Protein AF-A0A6A2W081-F1 (afdb_monomer)

Sequence (170 aa):
MSEAVERRDVPEIGEFGPRTKRQYAALTGITGLRPPYVAKFFGITQQAVSRWERDGYRFPPREAWELVEGAMRAYLRTVDATVTGIENKYKPDQVKVLLTWYRNPAEYYKAHAGDDDGGVKHPEVMWALVDARMRGAATELMLDGYQVEFVHPGDMPDGHDDGVLVVPRG

Nearest PDB structures (foldseek):
  2ox6-assembly2_C  TM=8.197E-01  e=3.023E-02  Shewanella oneidensis MR-1
  7vjn-assembly1_A  TM=7.229E-01  e=4.599E-01  Pseudomonas phage JBD30
  8pi8-assembly1_A  TM=3.774E-01  e=1.180E+00  Homo sapiens
  8pi8-assembly1_B  TM=3.774E-01  e=1.992E+00  Homo sapiens

Structure (mmCIF, N/CA/C/O backbone):
data_AF-A0A6A2W081-F1
#
_entry.id   AF-A0A6A2W081-F1
#
loop_
_atom_site.group_PDB
_atom_site.id
_atom_site.type_symbol
_atom_site.label_atom_id
_atom_site.label_alt_id
_atom_site.label_comp_id
_atom_site.label_asym_id
_atom_site.label_entity_id
_atom_site.label_seq_id
_atom_site.pdbx_PDB_ins_code
_atom_site.Cartn_x
_atom_site.Cartn_y
_atom_site.Cartn_z
_atom_site.occupancy
_atom_site.B_iso_or_equiv
_atom_site.auth_seq_id
_atom_site.auth_comp_id
_atom_site.auth_asym_id
_atom_site.auth_atom_id
_atom_site.pdbx_PDB_model_num
ATOM 1 N N . MET A 1 1 ? -2.476 -11.402 -31.443 1.00 36.34 1 MET A N 1
ATOM 2 C CA . MET A 1 1 ? -3.462 -10.377 -31.049 1.00 36.34 1 MET A CA 1
ATOM 3 C C . MET A 1 1 ? -3.504 -10.394 -29.535 1.00 36.34 1 MET A C 1
ATOM 5 O O . MET A 1 1 ? -3.846 -11.430 -28.990 1.00 36.34 1 MET A O 1
ATOM 9 N N . SER A 1 2 ? -3.021 -9.339 -28.878 1.00 42.62 2 SER A N 1
ATOM 10 C CA . SER A 1 2 ? -3.135 -9.203 -27.420 1.00 42.62 2 SER A CA 1
ATOM 11 C C . SER A 1 2 ? -4.602 -8.909 -27.137 1.00 42.62 2 SER A C 1
ATOM 13 O O . SER A 1 2 ? -5.097 -7.903 -27.645 1.00 42.62 2 SER A O 1
ATOM 15 N N . GLU A 1 3 ? -5.307 -9.781 -26.417 1.00 46.19 3 GLU A N 1
ATOM 16 C CA . GLU A 1 3 ? -6.568 -9.373 -25.797 1.00 46.19 3 GLU A CA 1
ATOM 17 C C . GLU A 1 3 ? -6.255 -8.153 -24.930 1.00 46.19 3 GLU A C 1
ATOM 19 O O . GLU A 1 3 ? -5.290 -8.152 -24.163 1.00 46.19 3 GLU A O 1
ATOM 24 N N . ALA A 1 4 ? -6.982 -7.062 -25.158 1.00 46.47 4 ALA A N 1
ATOM 25 C CA . ALA A 1 4 ? -6.913 -5.919 -24.271 1.00 46.47 4 ALA A CA 1
ATOM 26 C C . ALA A 1 4 ? -7.439 -6.400 -22.918 1.00 46.47 4 ALA A C 1
ATOM 28 O O . ALA A 1 4 ? -8.588 -6.832 -22.839 1.00 46.47 4 ALA A O 1
ATOM 29 N N . VAL A 1 5 ? -6.590 -6.369 -21.891 1.00 53.25 5 VAL A N 1
ATOM 30 C CA . VAL A 1 5 ? -7.004 -6.637 -20.515 1.00 53.25 5 VAL A CA 1
ATOM 31 C C . VAL A 1 5 ? -8.138 -5.662 -20.206 1.00 53.25 5 VAL A C 1
ATOM 33 O O . VAL A 1 5 ? -7.968 -4.442 -20.286 1.00 53.25 5 VAL A O 1
ATOM 36 N N . GLU A 1 6 ? -9.331 -6.203 -19.973 1.00 53.50 6 GLU A N 1
ATOM 37 C CA . GLU A 1 6 ? -10.508 -5.421 -19.624 1.00 53.50 6 GLU A CA 1
ATOM 38 C C . GLU A 1 6 ? -10.186 -4.645 -18.340 1.00 53.50 6 GLU A C 1
ATOM 40 O O . GLU A 1 6 ? -9.785 -5.230 -17.331 1.00 53.50 6 GLU A O 1
ATOM 45 N N . ARG A 1 7 ? -10.263 -3.310 -18.408 1.00 57.12 7 ARG A N 1
ATOM 46 C CA . ARG A 1 7 ? -9.896 -2.435 -17.289 1.00 57.12 7 ARG A CA 1
ATOM 47 C C . ARG A 1 7 ? -10.751 -2.793 -16.079 1.00 57.12 7 ARG A C 1
ATOM 49 O O . ARG A 1 7 ? -11.975 -2.797 -16.177 1.00 57.12 7 ARG A O 1
ATOM 56 N N . ARG A 1 8 ? -10.117 -3.066 -14.937 1.00 65.19 8 ARG A N 1
ATOM 57 C CA . ARG A 1 8 ? -10.845 -3.323 -13.691 1.00 65.19 8 ARG A CA 1
ATOM 58 C C . ARG A 1 8 ? -11.361 -1.985 -13.159 1.00 65.19 8 ARG A C 1
ATOM 60 O O . ARG A 1 8 ? -10.565 -1.142 -12.747 1.00 65.19 8 ARG A O 1
ATOM 67 N N . ASP A 1 9 ? -12.677 -1.783 -13.165 1.00 75.81 9 ASP A N 1
ATOM 68 C CA . ASP A 1 9 ? -13.286 -0.613 -12.528 1.00 75.81 9 ASP A CA 1
ATOM 69 C C . ASP A 1 9 ? -12.900 -0.578 -11.041 1.00 75.81 9 ASP A C 1
ATOM 71 O O . ASP A 1 9 ? -13.095 -1.544 -10.298 1.00 75.81 9 ASP A O 1
ATOM 75 N N . VAL A 1 10 ? -12.299 0.534 -10.604 1.00 78.88 10 VAL A N 1
ATOM 76 C CA . VAL A 1 10 ? -11.904 0.710 -9.202 1.00 78.88 10 VAL A CA 1
ATOM 77 C C . VAL A 1 10 ? -13.160 1.017 -8.383 1.00 78.88 10 VAL A C 1
ATOM 79 O O . VAL A 1 10 ? -13.786 2.042 -8.651 1.00 78.88 10 VAL A O 1
ATOM 82 N N . PRO A 1 11 ? -13.506 0.204 -7.364 1.00 78.75 11 PRO A N 1
ATOM 83 C CA . PRO A 1 11 ? -14.733 0.395 -6.593 1.00 78.75 11 PRO A CA 1
ATOM 84 C C . PRO A 1 11 ? -14.787 1.755 -5.889 1.00 78.75 11 PRO A C 1
ATOM 86 O O . PRO A 1 11 ? -13.764 2.256 -5.407 1.00 78.75 11 PRO A O 1
ATOM 89 N N . GLU A 1 12 ? -15.981 2.327 -5.764 1.00 80.06 12 GLU A N 1
ATOM 90 C CA . GLU A 1 12 ? -16.225 3.559 -5.014 1.00 80.06 12 GLU A CA 1
ATOM 91 C C . GLU A 1 12 ? -16.296 3.338 -3.487 1.00 80.06 12 GLU A C 1
ATOM 93 O O . GLU A 1 12 ? -16.280 2.217 -2.968 1.00 80.06 12 GLU A O 1
ATOM 98 N N . ILE A 1 13 ? -16.344 4.439 -2.720 1.00 71.88 13 ILE A N 1
ATOM 99 C CA . ILE A 1 13 ? -16.566 4.387 -1.260 1.00 71.88 13 ILE A CA 1
ATOM 100 C C . ILE A 1 13 ? -17.858 3.620 -0.965 1.00 71.88 13 ILE A C 1
ATOM 102 O O . ILE A 1 13 ? -18.919 3.936 -1.495 1.00 71.88 13 ILE A O 1
ATOM 106 N N . GLY A 1 14 ? -17.768 2.645 -0.061 1.00 73.12 14 GLY A N 1
ATOM 107 C CA . GLY A 1 14 ? -18.875 1.758 0.293 1.00 73.12 14 GLY A CA 1
ATOM 108 C C . GLY A 1 14 ? -19.076 0.546 -0.626 1.00 73.12 14 GLY A C 1
ATOM 109 O O . GLY A 1 14 ? -19.913 -0.292 -0.298 1.00 73.12 14 GLY A O 1
ATOM 110 N N . GLU A 1 15 ? -18.305 0.395 -1.709 1.00 83.81 15 GLU A N 1
ATOM 111 C CA . GLU A 1 15 ? -18.426 -0.744 -2.638 1.00 83.81 15 GLU A CA 1
ATOM 112 C C . GLU A 1 15 ? -17.466 -1.903 -2.322 1.00 83.81 15 GLU A C 1
ATOM 114 O O . GLU A 1 15 ? -17.584 -2.990 -2.881 1.00 83.81 15 GLU A O 1
ATOM 119 N N . PHE A 1 16 ? -16.569 -1.737 -1.344 1.00 83.25 16 PHE A N 1
ATOM 120 C CA . PHE A 1 16 ? -15.644 -2.782 -0.873 1.00 83.25 16 PHE A CA 1
ATOM 121 C C . PHE A 1 16 ? -16.314 -3.874 -0.016 1.00 83.25 16 PHE A C 1
ATOM 123 O O . PHE A 1 16 ? -15.658 -4.519 0.805 1.00 83.25 16 PHE A O 1
ATOM 130 N N . GLY A 1 17 ? -17.620 -4.079 -0.184 1.00 83.00 17 GLY A N 1
ATOM 131 C CA . GLY A 1 17 ? -18.427 -5.031 0.568 1.00 83.00 17 GLY A CA 1
ATOM 132 C C . GLY A 1 17 ? -18.963 -4.497 1.905 1.00 83.00 17 GLY A C 1
ATOM 133 O O . GLY A 1 17 ? -18.848 -3.312 2.223 1.00 83.00 17 GLY A O 1
ATOM 134 N N . PRO A 1 18 ? -19.592 -5.368 2.717 1.00 87.00 18 PRO A N 1
ATOM 135 C CA . PRO A 1 18 ? -20.242 -4.957 3.955 1.00 87.00 18 PRO A CA 1
ATOM 136 C C . PRO A 1 18 ? -19.253 -4.350 4.959 1.00 87.00 18 PRO A C 1
ATOM 138 O O . PRO A 1 18 ? -18.208 -4.939 5.251 1.00 87.00 18 PRO A O 1
ATOM 141 N N . ARG A 1 19 ? -19.625 -3.216 5.568 1.00 90.81 19 ARG A N 1
ATOM 142 C CA . ARG A 1 19 ? -18.828 -2.514 6.593 1.00 90.81 19 ARG A CA 1
ATOM 143 C C . ARG A 1 19 ? -18.801 -3.253 7.932 1.00 90.81 19 ARG A C 1
ATOM 145 O O . ARG A 1 19 ? -19.373 -2.829 8.935 1.00 90.81 19 ARG A O 1
ATOM 152 N N . THR A 1 20 ? -18.111 -4.387 7.945 1.00 93.62 20 THR A N 1
ATOM 153 C CA . THR A 1 20 ? -17.856 -5.201 9.136 1.00 93.62 20 THR A CA 1
ATOM 154 C C . THR A 1 20 ? -16.480 -4.896 9.718 1.00 93.62 20 THR A C 1
ATOM 156 O O . THR A 1 20 ? -15.584 -4.413 9.030 1.00 93.62 20 THR A O 1
ATOM 159 N N . LYS A 1 21 ? -16.262 -5.231 10.991 1.00 94.25 21 LYS A N 1
ATOM 160 C CA . LYS A 1 21 ? -14.946 -5.065 11.633 1.00 94.25 21 LYS A CA 1
ATOM 161 C C . LYS A 1 21 ? -13.849 -5.899 10.979 1.00 94.25 21 LYS A C 1
ATOM 163 O O . LYS A 1 21 ? -12.713 -5.449 10.885 1.00 94.25 21 LYS A O 1
ATOM 168 N N . ARG A 1 22 ? -14.208 -7.095 10.504 1.00 92.94 22 ARG A N 1
ATOM 169 C CA . ARG A 1 22 ? -13.300 -7.977 9.763 1.00 92.94 22 ARG A CA 1
ATOM 170 C C . ARG A 1 22 ? -12.922 -7.364 8.423 1.00 92.94 22 ARG A C 1
ATOM 172 O O . ARG A 1 22 ? -11.748 -7.372 8.083 1.00 92.94 22 ARG A O 1
ATOM 179 N N . GLN A 1 23 ? -13.891 -6.776 7.719 1.00 94.12 23 GLN A N 1
ATOM 180 C CA . GLN A 1 23 ? -13.622 -6.069 6.468 1.00 94.12 23 GLN A CA 1
ATOM 181 C C . GLN A 1 23 ? -12.708 -4.865 6.704 1.00 94.12 23 GLN A C 1
ATOM 183 O O . GLN A 1 23 ? -11.729 -4.696 5.988 1.00 94.12 23 GLN A O 1
ATOM 188 N N . TYR A 1 24 ? -12.961 -4.085 7.758 1.00 94.69 24 TYR A N 1
ATOM 189 C CA . TYR A 1 24 ? -12.089 -2.975 8.138 1.00 94.69 24 TYR A CA 1
ATOM 190 C C . TYR A 1 24 ? -10.648 -3.448 8.383 1.00 94.69 24 TYR A C 1
ATOM 192 O O . TYR A 1 24 ? -9.721 -2.910 7.787 1.00 94.69 24 TYR A O 1
ATOM 200 N N . ALA A 1 25 ? -10.471 -4.498 9.195 1.00 94.50 25 ALA A N 1
ATOM 201 C CA . ALA A 1 25 ? -9.164 -5.083 9.500 1.00 94.50 25 ALA A CA 1
ATOM 202 C C . ALA A 1 25 ? -8.451 -5.658 8.259 1.00 94.50 25 ALA A C 1
ATOM 204 O O . ALA A 1 25 ? -7.228 -5.590 8.141 1.00 94.50 25 ALA A O 1
ATOM 205 N N . ALA A 1 26 ? -9.205 -6.239 7.324 1.00 94.44 26 ALA A N 1
ATOM 206 C CA . ALA A 1 26 ? -8.651 -6.759 6.079 1.00 94.44 26 ALA A CA 1
ATOM 207 C C . ALA A 1 26 ? -8.135 -5.621 5.187 1.00 94.44 26 ALA A C 1
ATOM 209 O O . ALA A 1 26 ? -6.999 -5.671 4.719 1.00 94.44 26 ALA A O 1
ATOM 210 N N . LEU A 1 27 ? -8.933 -4.565 5.005 1.00 95.44 27 LEU A N 1
ATOM 211 C CA . LEU A 1 27 ? -8.555 -3.418 4.180 1.00 95.44 27 LEU A CA 1
ATOM 212 C C . LEU A 1 27 ? -7.383 -2.626 4.783 1.00 95.44 27 LEU A C 1
ATOM 214 O O . LEU A 1 27 ? -6.487 -2.210 4.046 1.00 95.44 27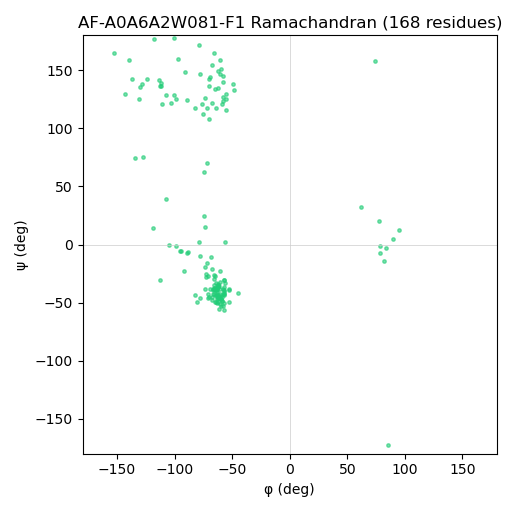 LEU A O 1
ATOM 218 N N . THR A 1 28 ? -7.325 -2.457 6.111 1.00 95.25 28 THR A N 1
ATOM 219 C CA . THR A 1 28 ? -6.154 -1.860 6.785 1.00 95.25 28 THR A CA 1
ATOM 220 C C . THR A 1 28 ? -4.896 -2.707 6.594 1.00 95.25 28 THR A C 1
ATOM 222 O O . THR A 1 28 ? -3.807 -2.163 6.403 1.00 95.25 28 THR A O 1
ATOM 225 N N . GLY A 1 29 ? -5.037 -4.036 6.597 1.00 94.69 29 GLY A N 1
ATOM 226 C CA . GLY A 1 29 ? -3.958 -4.978 6.306 1.00 94.69 29 GLY A CA 1
ATOM 227 C C . GLY A 1 29 ? -3.422 -4.858 4.879 1.00 94.69 29 GLY A C 1
ATOM 228 O O . GLY A 1 29 ? -2.213 -4.713 4.705 1.00 94.69 29 GLY A O 1
ATOM 229 N N . ILE A 1 30 ? -4.310 -4.870 3.879 1.00 95.31 30 ILE A N 1
ATOM 230 C CA . ILE A 1 30 ? -3.948 -4.786 2.451 1.00 95.31 30 ILE A CA 1
ATOM 231 C C . ILE A 1 30 ? -3.250 -3.463 2.139 1.00 95.31 30 ILE A C 1
ATOM 233 O O . ILE A 1 30 ? -2.218 -3.442 1.480 1.00 95.31 30 ILE A O 1
ATOM 237 N N . THR A 1 31 ? -3.799 -2.355 2.634 1.00 94.88 31 THR A N 1
ATOM 238 C CA . THR A 1 31 ? -3.290 -1.010 2.330 1.00 94.88 31 THR A CA 1
ATOM 239 C C . THR A 1 31 ? -2.041 -0.635 3.124 1.00 94.88 31 THR A C 1
ATOM 241 O O . THR A 1 31 ? -1.441 0.398 2.853 1.00 94.88 31 THR A O 1
ATOM 244 N N . GLY A 1 32 ? -1.653 -1.422 4.129 1.00 92.88 32 GLY A N 1
ATOM 245 C CA . GLY A 1 32 ? -0.566 -1.074 5.043 1.00 92.88 32 GLY A CA 1
ATOM 246 C C . GLY A 1 32 ? -0.955 -0.056 6.126 1.00 92.88 32 GLY A C 1
ATOM 247 O O . GLY A 1 32 ? -0.136 0.219 7.005 1.00 92.88 32 GLY A 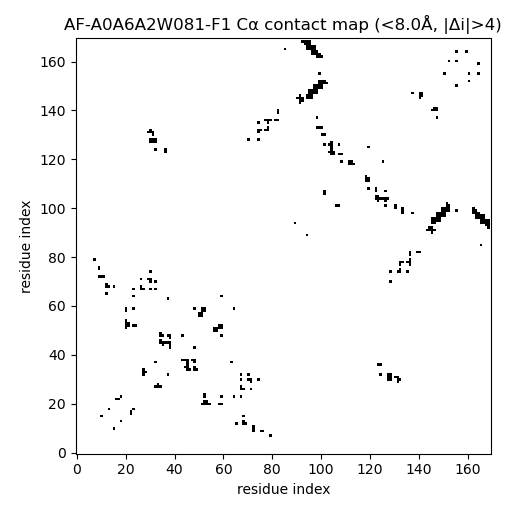O 1
ATOM 248 N N . LEU A 1 33 ? -2.198 0.452 6.147 1.00 93.50 33 LEU A N 1
ATOM 249 C CA . LEU A 1 33 ? -2.728 1.362 7.176 1.00 93.50 33 LEU A CA 1
ATOM 250 C C . LEU A 1 33 ? -3.040 0.648 8.498 1.00 93.50 33 LEU A C 1
ATOM 252 O O . LEU A 1 33 ? -4.171 0.623 8.980 1.00 93.50 33 LEU A O 1
ATOM 256 N N . ARG A 1 34 ? -2.013 0.089 9.134 1.00 90.50 34 ARG A N 1
ATOM 257 C CA . ARG A 1 34 ? -2.144 -0.591 10.426 1.00 90.50 34 ARG A CA 1
ATOM 258 C C . ARG A 1 34 ? -2.655 0.362 11.525 1.00 90.50 34 ARG A C 1
ATOM 260 O O . ARG A 1 34 ? -2.428 1.574 11.443 1.00 90.50 34 ARG A O 1
ATOM 267 N N . PRO A 1 35 ? -3.241 -0.160 12.623 1.00 92.50 35 PRO A N 1
ATOM 268 C CA . PRO A 1 35 ? -3.760 0.650 13.726 1.00 92.50 35 PRO A CA 1
ATOM 269 C C . PRO A 1 35 ? -2.881 1.809 14.235 1.00 92.50 35 PRO A C 1
ATOM 271 O O . PRO A 1 35 ? -3.437 2.882 14.473 1.00 92.50 35 PRO A O 1
ATOM 274 N N . PRO A 1 36 ? -1.544 1.676 14.401 1.00 93.81 36 PRO A N 1
ATOM 275 C CA . PRO A 1 36 ? -0.711 2.805 14.829 1.00 93.81 36 PRO A CA 1
ATOM 276 C C . PRO A 1 36 ? -0.660 3.955 13.813 1.00 93.81 36 PRO A C 1
ATOM 278 O O . PRO A 1 36 ? -0.460 5.097 14.211 1.00 93.81 36 PRO 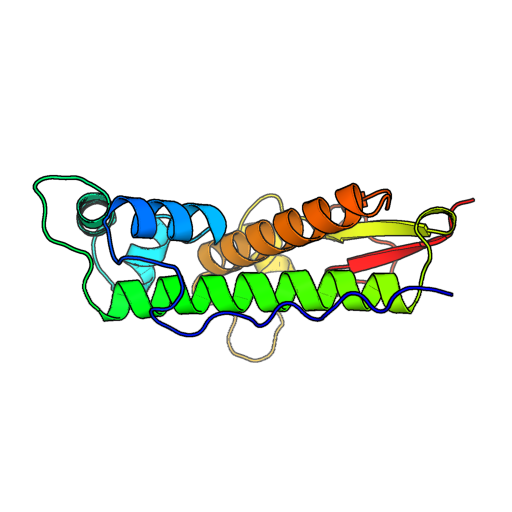A O 1
ATOM 281 N N . TYR A 1 37 ? -0.850 3.687 12.522 1.00 93.50 37 TYR A N 1
ATOM 282 C CA . TYR A 1 37 ? -0.834 4.700 11.466 1.00 93.50 37 TYR A CA 1
ATOM 283 C C . TYR A 1 37 ? -2.175 5.412 11.354 1.00 93.50 37 TYR A C 1
ATOM 285 O O . TYR A 1 37 ? -2.223 6.637 11.337 1.00 93.50 37 TYR A O 1
ATOM 293 N N . VAL A 1 38 ? -3.274 4.660 11.408 1.00 92.75 38 VAL A N 1
ATOM 294 C CA . VAL A 1 38 ? -4.623 5.233 11.509 1.00 92.75 38 VAL A CA 1
ATOM 295 C C . VAL A 1 38 ? -4.736 6.126 12.749 1.00 92.75 38 VAL A C 1
ATOM 297 O O . VAL A 1 38 ? -5.262 7.231 12.675 1.00 92.75 38 VAL A O 1
ATOM 300 N N . ALA A 1 39 ? -4.173 5.700 13.882 1.00 93.81 39 ALA A N 1
ATOM 301 C CA . ALA A 1 39 ? -4.159 6.487 15.113 1.00 93.81 39 ALA A CA 1
ATOM 302 C C . ALA A 1 39 ? -3.509 7.872 14.933 1.00 93.81 39 ALA A C 1
ATOM 304 O O . ALA A 1 39 ? -4.003 8.849 15.497 1.00 93.81 39 ALA A O 1
ATOM 305 N N . LYS A 1 40 ? -2.458 7.969 14.104 1.00 91.69 40 LYS A N 1
ATOM 306 C CA . LYS A 1 40 ? -1.780 9.235 13.785 1.00 91.69 40 LYS A CA 1
ATOM 307 C C . LYS A 1 40 ? -2.667 10.193 12.995 1.00 91.69 40 LYS A C 1
ATOM 309 O O . LYS A 1 40 ? -2.676 11.374 13.318 1.00 91.69 40 LYS A O 1
ATOM 314 N N . PHE A 1 41 ? -3.461 9.697 12.042 1.00 88.31 41 PHE A N 1
ATOM 315 C CA . PHE A 1 41 ? -4.407 10.533 11.289 1.00 88.31 41 PHE A CA 1
ATOM 316 C C . PHE A 1 41 ? -5.486 11.159 12.175 1.00 88.31 41 PHE A C 1
ATOM 318 O O . PHE A 1 41 ? -5.872 12.303 11.961 1.00 88.31 41 PHE A O 1
ATOM 325 N N . PHE A 1 42 ? -5.958 10.417 13.179 1.00 90.50 42 PHE A N 1
ATOM 326 C CA . PHE A 1 42 ? -7.043 10.862 14.056 1.00 90.50 42 PHE A CA 1
ATOM 327 C C . PHE A 1 42 ? -6.567 11.520 15.357 1.00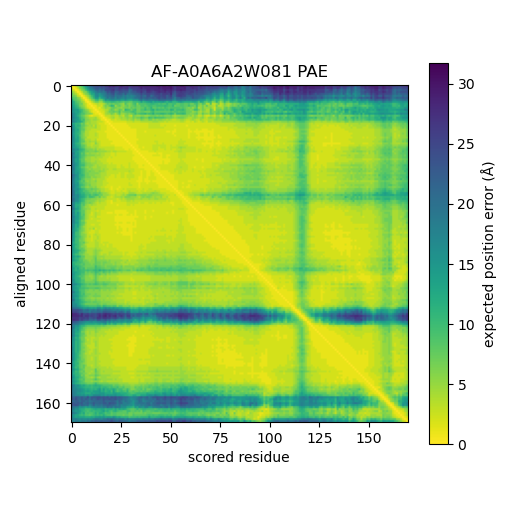 90.50 42 PHE A C 1
ATOM 329 O O . PHE A 1 42 ? -7.399 11.991 16.128 1.00 90.50 42 PHE A O 1
ATOM 336 N N . GLY A 1 43 ? -5.261 11.532 15.641 1.00 92.00 43 GLY A N 1
ATOM 337 C CA . GLY A 1 43 ? -4.731 12.047 16.908 1.00 92.00 43 GLY A CA 1
ATOM 338 C C . GLY A 1 43 ? -5.229 11.273 18.137 1.00 92.00 43 GLY A C 1
ATOM 339 O O . GLY A 1 43 ? -5.417 11.855 19.202 1.00 92.00 43 GLY A O 1
ATOM 340 N N . ILE A 1 44 ? -5.473 9.965 17.995 1.00 94.31 44 ILE A N 1
ATOM 341 C CA . ILE A 1 44 ? -5.965 9.086 19.071 1.00 94.31 44 ILE A CA 1
ATOM 342 C C . ILE A 1 44 ? -4.962 7.974 19.387 1.00 94.31 44 ILE A C 1
ATOM 344 O O . ILE A 1 44 ? -3.926 7.840 18.745 1.00 94.31 44 ILE A O 1
ATOM 348 N N . THR A 1 45 ? -5.254 7.139 20.386 1.00 95.31 45 THR A N 1
ATOM 349 C CA . THR A 1 45 ? -4.364 6.029 20.751 1.00 95.31 45 THR A CA 1
ATOM 350 C C . THR A 1 45 ? -4.499 4.845 19.788 1.00 95.31 45 THR A C 1
ATOM 352 O O . THR A 1 45 ? -5.597 4.508 19.341 1.00 95.31 45 THR A O 1
ATOM 355 N N . GLN A 1 46 ? -3.395 4.128 19.545 1.00 94.50 46 GLN A N 1
ATOM 356 C CA . GLN A 1 46 ? -3.411 2.860 18.799 1.00 94.50 46 GLN A CA 1
ATOM 357 C C . GLN A 1 46 ? -4.422 1.869 19.391 1.00 94.50 46 GLN A C 1
ATOM 359 O O . GLN A 1 46 ? -5.135 1.196 18.653 1.00 94.50 46 GLN A O 1
ATOM 364 N N . GLN A 1 47 ? -4.529 1.804 20.722 1.00 94.38 47 GLN A N 1
ATOM 365 C CA . GLN A 1 47 ? -5.479 0.919 21.392 1.00 94.38 47 GLN A CA 1
ATOM 366 C C . GLN A 1 47 ? -6.934 1.263 21.041 1.00 94.38 47 GLN A C 1
ATOM 368 O O . GLN A 1 47 ? -7.754 0.356 20.896 1.00 94.38 47 GLN A O 1
ATOM 373 N N . ALA A 1 48 ? -7.266 2.550 20.887 1.00 93.62 48 ALA A N 1
ATOM 374 C CA . ALA A 1 48 ? -8.599 2.975 20.473 1.00 93.62 48 ALA A CA 1
ATOM 375 C C . ALA A 1 48 ? -8.931 2.500 19.051 1.00 93.62 48 ALA A C 1
ATOM 377 O O . ALA A 1 48 ? -10.058 2.062 18.822 1.00 93.62 48 ALA A O 1
ATOM 378 N N . VAL A 1 49 ? -7.951 2.523 18.142 1.00 93.88 49 VAL A N 1
ATOM 379 C CA . VAL A 1 49 ? -8.099 2.006 16.774 1.00 93.88 49 VAL A CA 1
ATOM 380 C C . VAL A 1 49 ? -8.183 0.482 16.757 1.00 93.88 49 VAL A C 1
ATOM 382 O O . VAL A 1 49 ? -9.091 -0.068 16.149 1.00 93.88 49 VAL A O 1
ATOM 385 N N . SER A 1 50 ? -7.318 -0.230 17.486 1.00 93.44 50 SER A N 1
ATOM 386 C CA . SER A 1 50 ? -7.350 -1.702 17.540 1.00 93.44 50 SER A CA 1
ATOM 387 C C . SER A 1 50 ? -8.670 -2.264 18.081 1.00 93.44 50 SER A C 1
ATOM 389 O O . SER A 1 50 ? -9.009 -3.411 17.810 1.00 93.44 50 SER A O 1
ATOM 391 N N . ARG A 1 51 ? -9.437 -1.482 18.849 1.00 94.75 51 ARG A N 1
ATOM 392 C CA . ARG A 1 51 ? -10.794 -1.858 19.279 1.00 94.75 51 ARG A CA 1
ATOM 393 C C . ARG A 1 51 ? -11.803 -1.836 18.126 1.00 9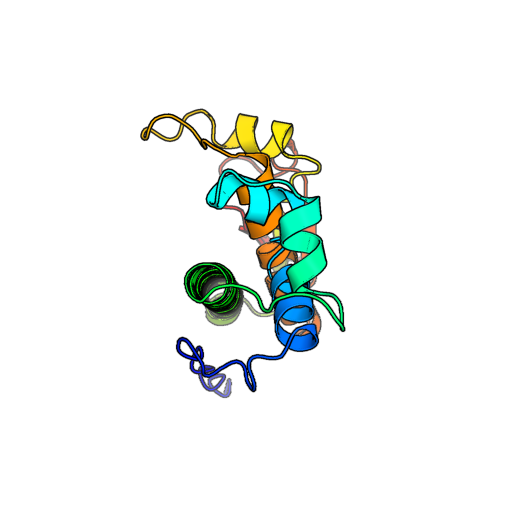4.75 51 ARG A C 1
ATOM 395 O O . ARG A 1 51 ? -12.775 -2.583 18.167 1.00 94.75 51 ARG A O 1
ATOM 402 N N . TRP A 1 52 ? -11.590 -1.029 17.091 1.00 94.56 52 TRP A N 1
ATOM 403 C CA . TRP A 1 52 ? -12.469 -0.993 15.920 1.00 94.56 52 TRP A CA 1
ATOM 404 C C . TRP A 1 52 ? -12.449 -2.300 15.121 1.00 94.56 52 TRP A C 1
ATOM 406 O O . TRP A 1 52 ? -13.461 -2.661 14.529 1.00 94.56 52 TRP A O 1
ATOM 416 N N . GLU A 1 53 ? -11.346 -3.045 15.195 1.00 91.50 53 GLU A N 1
ATOM 417 C CA . GLU A 1 53 ? -11.133 -4.329 14.514 1.00 91.50 53 GLU A CA 1
ATOM 418 C C . GLU A 1 53 ? -11.619 -5.546 15.330 1.00 91.50 53 GLU A C 1
ATOM 420 O O . GLU A 1 53 ? -11.615 -6.666 14.828 1.00 91.50 53 GLU A O 1
ATOM 425 N N . ARG A 1 54 ? -12.043 -5.356 16.589 1.00 91.44 54 ARG A N 1
ATOM 426 C CA . ARG A 1 54 ? -12.380 -6.446 17.525 1.00 91.44 54 ARG A CA 1
ATOM 427 C C . ARG A 1 54 ? -13.865 -6.509 17.848 1.00 91.44 54 ARG A C 1
ATOM 429 O O . ARG A 1 54 ? -14.485 -5.479 18.124 1.00 91.44 54 ARG A O 1
ATOM 436 N N . ASP A 1 55 ? -14.419 -7.712 17.903 1.00 88.88 55 ASP A N 1
ATOM 437 C CA . ASP A 1 55 ? -15.807 -7.936 18.318 1.00 88.88 55 ASP A CA 1
ATOM 438 C C . ASP A 1 55 ? -16.052 -7.435 19.758 1.00 88.88 55 ASP A C 1
ATOM 440 O O . ASP A 1 55 ? -15.133 -7.349 20.573 1.00 88.88 55 ASP A O 1
ATOM 444 N N . GLY A 1 56 ? -17.284 -7.013 20.058 1.00 88.44 56 GLY A N 1
ATOM 445 C CA . GLY A 1 56 ? -17.672 -6.489 21.379 1.00 88.44 56 GLY A CA 1
ATOM 446 C C . GLY A 1 56 ? -17.270 -5.034 21.681 1.00 88.44 56 GLY A C 1
ATOM 447 O O . GLY A 1 56 ? -17.708 -4.473 22.680 1.00 88.44 56 GLY A O 1
ATOM 448 N N . TYR A 1 57 ? -16.482 -4.387 20.820 1.00 92.06 57 TYR A N 1
ATOM 449 C CA . TYR A 1 57 ? -16.138 -2.962 20.945 1.00 92.06 57 TYR A CA 1
ATOM 450 C C . TYR A 1 57 ? -16.974 -2.065 20.016 1.00 92.06 57 TYR A C 1
ATOM 452 O O . TYR A 1 57 ? -17.750 -2.553 19.194 1.00 92.06 57 TYR A O 1
ATOM 460 N N . ARG A 1 58 ? -16.779 -0.741 20.070 1.00 89.75 58 ARG A N 1
ATOM 461 C CA . ARG A 1 58 ? -17.398 0.196 19.111 1.00 89.75 58 ARG A CA 1
ATOM 462 C C . ARG A 1 58 ? -16.938 -0.062 17.670 1.00 89.75 58 ARG A C 1
ATOM 464 O O . ARG A 1 58 ? -15.804 -0.499 17.451 1.00 89.75 58 ARG A O 1
ATOM 471 N N . PHE A 1 59 ? -17.808 0.213 16.703 1.00 92.31 59 PHE A N 1
ATOM 472 C CA . PHE A 1 59 ? -17.449 0.213 15.282 1.00 92.31 59 PHE A CA 1
ATOM 473 C C . PHE A 1 59 ? -16.486 1.370 14.947 1.00 92.31 59 PHE A C 1
ATOM 475 O O . PHE A 1 59 ? -16.475 2.371 15.676 1.00 92.31 59 PHE A O 1
ATOM 482 N N . PRO A 1 60 ? -15.667 1.238 13.883 1.00 93.31 60 PRO A N 1
ATOM 483 C CA . PRO A 1 60 ? -14.907 2.366 13.359 1.00 93.31 60 PRO A CA 1
ATOM 484 C C . PRO A 1 60 ? -15.855 3.507 12.952 1.00 93.31 60 PRO A C 1
ATOM 486 O O . PRO A 1 60 ? -16.923 3.228 12.396 1.00 93.31 60 PRO A O 1
ATOM 489 N N . PRO A 1 61 ? -15.498 4.776 13.227 1.00 94.69 61 PRO A N 1
ATOM 490 C CA . PRO A 1 61 ? -16.275 5.922 12.770 1.00 94.69 61 PRO A CA 1
ATOM 491 C C . PRO A 1 61 ? -16.239 6.030 11.239 1.00 94.69 61 PRO A C 1
ATOM 493 O O . PRO A 1 61 ? -15.406 5.406 10.575 1.00 94.69 61 PRO A O 1
ATOM 496 N N . ARG A 1 62 ? -17.147 6.829 10.672 1.00 93.81 62 ARG A N 1
ATOM 497 C CA . ARG A 1 62 ? -17.291 6.990 9.219 1.00 93.81 62 ARG A CA 1
ATOM 498 C C . ARG A 1 62 ? -15.995 7.470 8.566 1.00 93.81 62 ARG A C 1
ATOM 500 O O . ARG A 1 62 ? -15.588 6.925 7.550 1.00 93.81 62 ARG A O 1
ATOM 507 N N . GLU A 1 63 ? -15.326 8.428 9.184 1.00 94.31 63 GLU A N 1
ATOM 508 C CA . GLU A 1 63 ? -14.097 9.040 8.686 1.00 94.31 63 GLU A CA 1
ATOM 509 C C . GLU A 1 63 ? -12.952 8.016 8.625 1.00 94.31 63 GLU A C 1
ATOM 511 O O . GLU A 1 63 ? -12.113 8.057 7.727 1.00 94.31 63 GLU A O 1
ATOM 516 N N . ALA A 1 64 ? -12.925 7.049 9.552 1.00 94.50 64 ALA A N 1
ATOM 517 C CA . ALA A 1 64 ? -11.949 5.959 9.525 1.00 94.50 64 ALA A CA 1
ATOM 518 C C . ALA A 1 64 ? -12.210 4.997 8.358 1.00 94.50 64 ALA A C 1
ATOM 520 O O . ALA A 1 64 ? -11.263 4.542 7.719 1.00 94.50 64 ALA A O 1
ATOM 521 N N . TRP A 1 65 ? -13.480 4.722 8.046 1.00 95.19 65 TRP A N 1
ATOM 522 C CA . TRP A 1 65 ? -13.849 3.978 6.840 1.00 95.19 65 TRP A CA 1
ATOM 523 C C . TRP A 1 65 ? -13.452 4.722 5.569 1.00 95.19 65 TRP A C 1
ATOM 525 O O . TRP A 1 65 ? -12.826 4.127 4.701 1.00 95.19 65 TRP A O 1
ATOM 535 N N . GLU A 1 66 ? -13.751 6.017 5.475 1.00 94.19 66 GLU A N 1
ATOM 536 C CA . GLU A 1 66 ? -13.403 6.840 4.311 1.00 94.19 66 GLU A CA 1
ATOM 537 C C . GLU A 1 66 ? -11.885 6.896 4.078 1.00 94.19 66 GLU A C 1
ATOM 539 O O . GLU A 1 66 ? -11.440 6.802 2.934 1.00 94.19 66 GLU A O 1
ATOM 544 N N . LEU A 1 67 ? -11.083 6.962 5.149 1.00 93.62 67 LEU A N 1
ATOM 545 C CA . LEU A 1 67 ? -9.622 6.882 5.068 1.00 93.62 67 LEU A CA 1
ATOM 546 C C . LEU A 1 67 ? -9.156 5.545 4.472 1.00 93.62 67 LEU A C 1
ATOM 548 O O . LEU A 1 67 ? -8.349 5.528 3.542 1.00 93.62 67 LEU A O 1
ATOM 552 N N . VAL A 1 68 ? -9.648 4.425 5.006 1.00 94.44 68 VAL A N 1
ATOM 553 C CA . VAL A 1 68 ? -9.212 3.082 4.596 1.00 94.44 68 VAL A CA 1
ATOM 554 C C . VAL A 1 68 ? -9.710 2.732 3.191 1.00 94.44 68 VAL A C 1
ATOM 556 O O . VAL A 1 68 ? -8.938 2.231 2.378 1.00 94.44 68 VAL A O 1
ATOM 559 N N . GLU A 1 69 ? -10.962 3.050 2.860 1.00 94.62 69 GLU A N 1
ATOM 560 C CA . GLU A 1 69 ? -11.520 2.869 1.513 1.00 94.62 69 GLU A CA 1
ATOM 561 C C . GLU A 1 69 ? -10.823 3.795 0.499 1.00 94.62 69 GLU A C 1
ATOM 563 O O . GLU A 1 69 ? -10.504 3.387 -0.618 1.00 94.62 69 GLU A O 1
ATOM 568 N N . GLY A 1 70 ? -10.492 5.029 0.895 1.00 93.88 70 GLY A N 1
ATOM 569 C CA . GLY A 1 70 ? -9.660 5.936 0.104 1.00 93.88 70 GLY A CA 1
ATOM 570 C C . GLY A 1 70 ? -8.274 5.357 -0.189 1.00 93.88 70 GLY A C 1
ATOM 571 O O . GLY A 1 70 ? -7.831 5.375 -1.340 1.00 93.88 70 GLY A O 1
ATOM 572 N N . ALA A 1 71 ? -7.619 4.786 0.824 1.00 93.88 71 ALA A N 1
ATOM 573 C CA . ALA A 1 71 ? -6.333 4.118 0.671 1.00 93.88 71 ALA A CA 1
ATOM 574 C C . ALA A 1 71 ? -6.423 2.865 -0.207 1.00 93.88 71 ALA A C 1
ATOM 576 O O . ALA A 1 71 ? -5.520 2.639 -1.010 1.00 93.88 71 ALA A O 1
ATOM 577 N N . MET A 1 72 ? -7.513 2.097 -0.113 1.00 95.44 72 MET A N 1
ATOM 578 C CA . MET A 1 72 ? -7.746 0.922 -0.956 1.00 95.44 72 MET A CA 1
ATOM 579 C C . MET A 1 72 ? -7.936 1.309 -2.424 1.00 95.44 72 MET A C 1
ATOM 581 O O . MET A 1 72 ? -7.337 0.704 -3.307 1.00 95.44 72 MET A O 1
ATOM 585 N N . ARG A 1 73 ? -8.688 2.376 -2.707 1.00 93.81 73 ARG A N 1
ATOM 586 C CA . ARG A 1 73 ? -8.800 2.902 -4.077 1.00 93.81 73 ARG A CA 1
ATOM 587 C C . ARG A 1 73 ? -7.462 3.379 -4.620 1.00 93.81 73 ARG A C 1
ATOM 589 O O . ARG A 1 73 ? -7.136 3.112 -5.771 1.00 93.81 73 ARG A O 1
ATOM 596 N N . ALA A 1 74 ? -6.682 4.087 -3.803 1.00 91.56 74 ALA A N 1
ATOM 597 C CA . ALA A 1 74 ? -5.341 4.508 -4.194 1.00 91.56 74 ALA A CA 1
ATOM 598 C C . ALA A 1 74 ? -4.421 3.302 -4.434 1.00 91.56 74 ALA A C 1
ATOM 600 O O . ALA A 1 74 ? -3.657 3.313 -5.389 1.00 91.56 74 ALA A O 1
ATOM 601 N N . TYR A 1 75 ? -4.531 2.258 -3.608 1.00 94.44 75 TYR A N 1
ATOM 602 C CA . TYR A 1 75 ? -3.832 0.994 -3.805 1.00 94.44 75 TYR A CA 1
ATOM 603 C C . TYR A 1 75 ? -4.165 0.381 -5.167 1.00 94.44 75 TYR A C 1
ATOM 605 O O . TYR A 1 75 ? -3.259 0.190 -5.971 1.00 94.44 75 TYR A O 1
ATOM 613 N N . LEU A 1 76 ? -5.452 0.163 -5.456 1.00 94.38 76 LEU A N 1
ATOM 614 C CA . LEU A 1 76 ? -5.894 -0.453 -6.708 1.00 94.38 76 LEU A CA 1
ATOM 615 C C . LEU A 1 76 ? -5.476 0.368 -7.928 1.00 94.38 76 LEU A C 1
ATOM 617 O O . LEU A 1 76 ? -4.913 -0.191 -8.860 1.00 94.38 76 LEU A O 1
ATOM 621 N N . ARG A 1 77 ? -5.672 1.693 -7.897 1.00 92.38 77 ARG A N 1
ATOM 622 C CA . ARG A 1 77 ? -5.260 2.577 -8.998 1.00 92.38 77 ARG A CA 1
ATOM 623 C C . ARG A 1 77 ? -3.761 2.542 -9.253 1.00 92.38 77 ARG A C 1
ATOM 625 O O . ARG A 1 77 ? -3.356 2.525 -10.405 1.00 92.38 77 ARG A O 1
ATOM 632 N N . THR A 1 78 ? -2.937 2.584 -8.205 1.00 91.38 78 THR A N 1
ATOM 633 C CA . THR A 1 78 ? -1.482 2.549 -8.383 1.00 91.38 78 THR A CA 1
ATOM 634 C C . THR A 1 78 ? -1.035 1.194 -8.916 1.00 91.38 78 THR A C 1
ATOM 636 O O . THR A 1 78 ? -0.252 1.167 -9.854 1.00 91.38 78 THR A O 1
ATOM 639 N N . VAL A 1 79 ? -1.551 0.090 -8.365 1.00 94.19 79 VAL A N 1
ATOM 640 C CA . VAL A 1 79 ? -1.232 -1.263 -8.845 1.00 94.19 79 VAL A CA 1
ATOM 641 C C . VAL A 1 79 ? -1.601 -1.409 -10.322 1.00 94.19 79 VAL A C 1
ATOM 643 O O . VAL A 1 79 ? -0.734 -1.740 -11.124 1.00 94.19 79 VAL A O 1
ATOM 646 N N . ASP A 1 80 ? -2.841 -1.079 -10.687 1.00 92.88 80 ASP A N 1
ATOM 647 C CA . ASP A 1 80 ? -3.335 -1.160 -12.066 1.00 92.88 80 ASP A CA 1
ATOM 648 C C . ASP A 1 80 ? -2.523 -0.279 -13.025 1.00 92.88 80 ASP A C 1
ATOM 650 O O . ASP A 1 80 ? -2.064 -0.751 -14.065 1.00 92.88 80 ASP A O 1
ATOM 654 N N . ALA A 1 81 ? -2.261 0.978 -12.651 1.00 89.88 81 ALA A N 1
ATOM 655 C CA . ALA A 1 81 ? -1.481 1.897 -13.473 1.00 89.88 81 ALA A CA 1
ATOM 656 C C . ALA A 1 81 ? -0.032 1.423 -13.668 1.00 89.88 81 ALA A C 1
ATOM 658 O O . ALA A 1 81 ? 0.502 1.534 -14.774 1.00 89.88 81 ALA A O 1
ATOM 659 N N . THR A 1 82 ? 0.605 0.889 -12.620 1.00 90.81 82 THR A N 1
ATOM 660 C CA . THR A 1 82 ? 1.966 0.344 -12.701 1.00 90.81 82 THR A CA 1
ATOM 661 C C . THR A 1 82 ? 2.015 -0.877 -13.617 1.00 90.81 82 THR A C 1
ATOM 663 O O . THR A 1 82 ? 2.852 -0.912 -14.518 1.00 90.81 82 THR A O 1
ATOM 666 N N . VAL A 1 83 ? 1.109 -1.841 -13.427 1.00 92.50 83 VA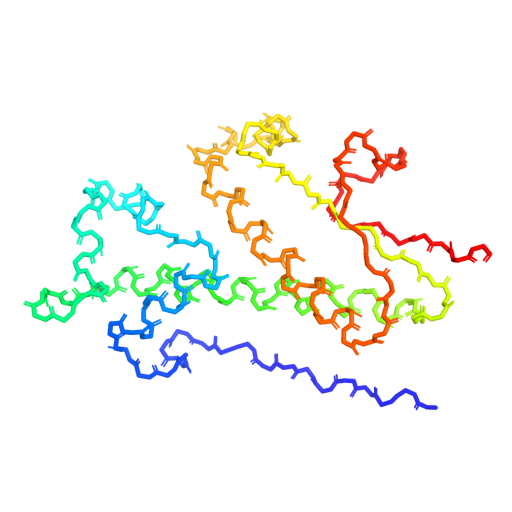L A N 1
ATOM 667 C CA . VAL A 1 83 ? 1.030 -3.066 -14.243 1.00 92.50 83 VAL A CA 1
ATOM 668 C C . VAL A 1 83 ? 0.759 -2.704 -15.704 1.00 92.50 83 VAL A C 1
ATOM 670 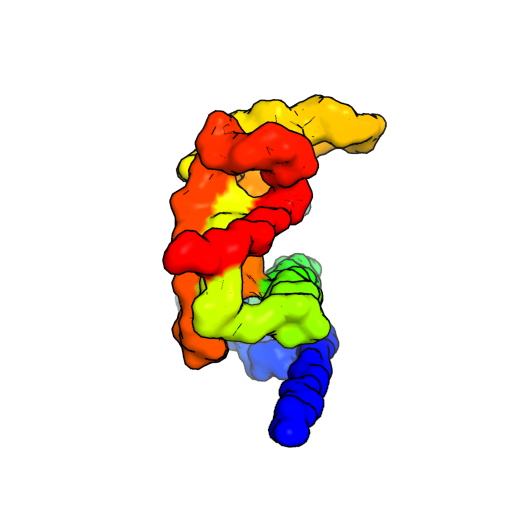O O . VAL A 1 83 ? 1.587 -2.971 -16.574 1.00 92.50 83 VAL A O 1
ATOM 673 N N . THR A 1 84 ? -0.312 -1.951 -15.960 1.00 90.12 84 THR A N 1
ATOM 674 C CA . THR A 1 84 ? -0.713 -1.499 -17.302 1.00 90.12 84 THR A CA 1
ATOM 675 C C . THR A 1 84 ? 0.396 -0.709 -18.002 1.00 90.12 84 THR A C 1
ATOM 677 O O . THR A 1 84 ? 0.611 -0.836 -19.211 1.00 90.12 84 THR A O 1
ATOM 680 N N . GLY A 1 85 ? 1.123 0.133 -17.263 1.00 90.31 85 GLY A N 1
ATOM 681 C CA . GLY A 1 85 ? 2.237 0.913 -17.797 1.00 90.31 85 GLY A CA 1
ATOM 682 C C . GLY A 1 85 ? 3.380 0.046 -18.332 1.00 90.31 85 GLY A C 1
ATOM 683 O O . GLY A 1 85 ? 4.007 0.417 -19.329 1.00 90.31 85 GLY A O 1
ATOM 684 N N . ILE A 1 86 ? 3.623 -1.105 -17.701 1.00 91.44 86 ILE A N 1
ATOM 685 C CA . ILE A 1 86 ? 4.638 -2.081 -18.108 1.00 91.44 86 ILE A CA 1
ATOM 686 C C . ILE A 1 86 ? 4.111 -2.945 -19.257 1.00 91.44 86 ILE A C 1
ATOM 688 O O . ILE A 1 86 ? 4.774 -3.050 -20.290 1.00 91.44 86 ILE A O 1
ATOM 692 N N . GLU A 1 87 ? 2.906 -3.499 -19.124 1.00 91.50 87 GLU A N 1
ATOM 693 C CA . GLU A 1 87 ? 2.311 -4.417 -20.105 1.00 91.50 87 GLU A CA 1
ATOM 694 C C . GLU A 1 87 ? 2.103 -3.795 -21.486 1.00 91.50 87 GLU A C 1
ATOM 696 O O . GLU A 1 87 ? 2.298 -4.447 -22.517 1.00 91.50 87 GLU A O 1
ATOM 701 N N . ASN A 1 88 ? 1.762 -2.505 -21.525 1.00 90.06 88 ASN A N 1
ATOM 702 C CA . ASN A 1 88 ? 1.591 -1.777 -22.779 1.00 90.06 88 ASN A CA 1
ATOM 703 C C . ASN A 1 88 ? 2.902 -1.589 -23.554 1.00 90.06 88 ASN A C 1
ATOM 705 O O . ASN A 1 88 ? 2.866 -1.315 -24.754 1.00 90.06 88 ASN A O 1
ATOM 709 N N . LYS A 1 89 ? 4.052 -1.686 -22.881 1.00 91.31 89 LYS A N 1
ATOM 710 C CA . LYS A 1 89 ? 5.361 -1.347 -23.454 1.00 91.31 89 LYS A CA 1
ATOM 711 C C . LYS A 1 89 ? 6.272 -2.552 -23.639 1.00 91.31 89 LYS A C 1
ATOM 713 O O . LYS A 1 89 ? 7.091 -2.543 -24.554 1.00 91.31 89 LYS A O 1
ATOM 718 N N . TYR A 1 90 ? 6.143 -3.571 -22.796 1.00 91.94 90 TYR A N 1
ATOM 719 C CA . TYR A 1 90 ? 7.112 -4.657 -22.710 1.00 91.94 90 TYR A CA 1
ATOM 720 C C . TYR A 1 90 ? 6.419 -6.003 -22.593 1.00 91.94 90 TYR A C 1
ATOM 722 O O . TYR A 1 90 ? 5.422 -6.123 -21.888 1.00 91.94 90 TYR A O 1
ATOM 730 N N . LYS A 1 91 ? 6.966 -7.036 -23.237 1.00 92.75 91 LYS A N 1
ATOM 731 C CA . LYS A 1 91 ? 6.517 -8.415 -23.023 1.00 92.75 91 LYS A CA 1
ATOM 732 C C . LYS A 1 91 ? 7.312 -9.095 -21.902 1.00 92.75 91 LYS A C 1
ATOM 734 O O . LYS A 1 91 ? 8.491 -8.777 -21.732 1.00 92.75 91 LYS A O 1
ATOM 739 N N . PRO A 1 92 ? 6.701 -10.025 -21.143 1.00 92.25 92 PRO A N 1
ATOM 740 C CA . PRO A 1 92 ? 7.355 -10.662 -19.998 1.00 92.25 92 PRO A CA 1
ATOM 741 C C . PRO A 1 92 ? 8.679 -11.360 -20.326 1.00 92.25 92 PRO A C 1
ATOM 743 O O . PRO A 1 92 ? 9.598 -11.385 -19.513 1.00 92.25 92 PRO A O 1
ATOM 746 N N . ASP A 1 93 ? 8.807 -11.923 -21.524 1.00 91.12 93 ASP A N 1
ATOM 747 C CA . ASP A 1 93 ? 10.007 -12.603 -22.011 1.00 91.12 93 ASP A CA 1
ATOM 748 C C . ASP A 1 93 ? 11.150 -11.640 -22.368 1.00 91.12 93 ASP A C 1
ATOM 750 O O . ASP A 1 93 ? 12.308 -12.047 -22.374 1.00 91.12 93 ASP A O 1
ATOM 754 N N . GLN A 1 94 ? 10.850 -10.359 -22.585 1.00 89.19 94 GLN A N 1
ATOM 755 C CA . GLN A 1 94 ? 11.813 -9.357 -23.045 1.00 89.19 94 GLN A CA 1
ATOM 756 C C . GLN A 1 94 ? 12.505 -8.609 -21.910 1.00 89.19 94 GLN A C 1
ATOM 758 O O . GLN A 1 94 ? 13.567 -8.024 -22.127 1.00 89.19 94 GLN A O 1
ATOM 763 N N . VAL A 1 95 ? 11.897 -8.565 -20.723 1.00 92.12 95 VAL A N 1
ATOM 764 C CA . VAL A 1 95 ? 12.323 -7.652 -19.662 1.00 92.12 95 VAL A CA 1
ATOM 765 C C . VAL A 1 95 ? 12.294 -8.279 -18.275 1.00 92.12 95 VAL A C 1
ATOM 767 O O . VAL A 1 95 ? 11.589 -9.248 -18.002 1.00 92.12 95 VAL A O 1
ATOM 770 N N . LYS A 1 96 ? 13.060 -7.669 -17.376 1.00 93.00 96 LYS A N 1
ATOM 771 C CA . LYS A 1 96 ? 12.958 -7.817 -15.929 1.00 93.00 96 LYS A CA 1
ATOM 772 C C . LYS A 1 96 ? 12.482 -6.486 -15.348 1.00 93.00 96 LYS A C 1
ATOM 774 O O . LYS A 1 96 ? 12.960 -5.426 -15.749 1.00 93.00 96 LYS A O 1
ATOM 779 N N . VAL A 1 97 ? 11.550 -6.543 -14.405 1.00 93.50 97 VAL A N 1
ATOM 780 C CA . VAL A 1 97 ? 11.032 -5.369 -13.699 1.00 93.50 97 VAL A CA 1
ATOM 781 C C . VAL A 1 97 ? 11.738 -5.258 -12.354 1.00 93.50 97 VAL A C 1
ATOM 783 O O . VAL A 1 97 ? 11.745 -6.196 -11.562 1.00 93.50 97 VAL A O 1
ATOM 786 N N . LEU A 1 98 ? 12.338 -4.108 -12.095 1.00 93.62 98 LEU A N 1
ATOM 787 C CA . LEU A 1 98 ? 12.925 -3.741 -10.820 1.00 93.62 98 LEU A CA 1
ATOM 788 C C . LEU A 1 98 ? 11.968 -2.773 -10.127 1.00 93.62 98 LEU A C 1
ATOM 790 O O . LEU A 1 98 ? 11.617 -1.734 -10.683 1.00 93.62 98 LEU A O 1
ATOM 794 N N . LEU A 1 99 ? 11.518 -3.128 -8.930 1.00 92.06 99 LEU A N 1
ATOM 795 C CA . LEU A 1 99 ? 10.662 -2.285 -8.105 1.00 92.06 99 LEU A CA 1
ATOM 796 C C . LEU A 1 99 ? 11.473 -1.757 -6.932 1.00 92.06 99 LEU A C 1
ATOM 798 O O . LEU A 1 99 ? 12.097 -2.530 -6.199 1.00 92.06 99 LEU A O 1
ATOM 802 N N . THR A 1 100 ? 11.440 -0.445 -6.732 1.00 89.06 100 THR A N 1
ATOM 803 C CA . THR A 1 100 ? 12.135 0.175 -5.610 1.00 89.06 100 THR A CA 1
ATOM 804 C C . THR A 1 100 ? 11.524 -0.293 -4.299 1.00 89.06 100 THR A C 1
ATOM 806 O O . THR A 1 100 ? 10.305 -0.288 -4.105 1.00 89.06 100 THR A O 1
ATOM 809 N N . TRP A 1 101 ? 12.387 -0.664 -3.363 1.00 88.56 101 TRP A N 1
ATOM 810 C CA . TRP A 1 101 ? 11.999 -1.098 -2.038 1.00 88.56 101 TRP A CA 1
ATOM 811 C C . TRP A 1 101 ? 12.795 -0.377 -0.960 1.00 88.56 101 TRP A C 1
ATOM 813 O O . TRP A 1 101 ? 14.024 -0.409 -0.924 1.00 88.56 101 TRP A O 1
ATOM 823 N N . TYR A 1 102 ? 12.064 0.237 -0.036 1.00 89.19 102 TYR A N 1
ATOM 824 C CA . TYR A 1 102 ? 12.618 0.860 1.157 1.00 89.19 102 TYR A CA 1
ATOM 825 C C . TYR A 1 102 ? 12.427 -0.095 2.328 1.00 89.19 102 TYR A C 1
ATOM 827 O O . TYR A 1 102 ? 11.308 -0.533 2.605 1.00 89.19 102 TYR A O 1
ATOM 835 N N . ARG A 1 103 ? 13.492 -0.390 3.069 1.00 88.12 103 ARG A N 1
ATOM 836 C CA . ARG A 1 103 ? 13.433 -1.327 4.195 1.00 88.12 103 ARG A CA 1
ATOM 837 C C . ARG A 1 103 ? 12.710 -0.735 5.399 1.00 88.12 103 ARG A C 1
ATOM 839 O O . ARG A 1 103 ? 12.170 -1.470 6.224 1.00 88.12 103 ARG A O 1
ATOM 846 N N . ASN A 1 104 ? 12.751 0.586 5.540 1.00 90.12 104 ASN A N 1
ATOM 847 C CA . ASN A 1 104 ? 12.203 1.286 6.690 1.00 90.12 104 ASN A CA 1
ATOM 848 C C . ASN A 1 104 ? 11.764 2.723 6.338 1.00 90.12 104 ASN A C 1
ATOM 850 O O . ASN A 1 104 ? 12.182 3.276 5.317 1.00 90.12 104 ASN A O 1
ATOM 854 N N . PRO A 1 105 ? 10.971 3.365 7.217 1.00 89.56 105 PRO A N 1
ATOM 855 C CA . PRO A 1 105 ? 10.534 4.747 7.033 1.00 89.56 105 PRO A CA 1
ATOM 856 C C . PRO A 1 105 ? 11.650 5.783 6.872 1.00 89.56 105 PRO A C 1
ATOM 858 O O . PRO A 1 105 ? 11.431 6.800 6.223 1.00 89.56 105 PRO A O 1
ATOM 861 N N . ALA A 1 106 ? 12.824 5.569 7.476 1.00 88.12 106 ALA A N 1
ATOM 862 C CA . ALA A 1 106 ? 13.920 6.534 7.418 1.00 88.12 106 ALA A CA 1
ATOM 863 C C . ALA A 1 106 ? 14.584 6.549 6.035 1.00 88.12 106 ALA A C 1
ATOM 865 O O . ALA A 1 106 ? 14.914 7.619 5.530 1.00 88.12 106 ALA A O 1
ATOM 866 N N . GLU A 1 107 ? 14.723 5.382 5.401 1.00 86.88 107 GLU A N 1
ATOM 867 C CA . GLU A 1 107 ? 15.167 5.270 4.006 1.00 86.88 107 GLU A CA 1
ATOM 868 C C . GLU A 1 107 ? 14.177 5.949 3.057 1.00 86.88 107 GLU A C 1
ATOM 870 O O . GLU A 1 107 ? 14.588 6.750 2.220 1.00 86.88 107 GLU A O 1
ATOM 875 N N . TYR A 1 108 ? 12.876 5.697 3.241 1.00 86.75 108 TYR A N 1
ATOM 876 C CA . TYR A 1 108 ? 11.830 6.363 2.463 1.00 86.75 108 TYR A CA 1
ATOM 877 C C . TYR A 1 108 ? 11.893 7.885 2.620 1.00 86.75 108 TYR A C 1
ATOM 879 O O . TYR A 1 108 ? 11.898 8.609 1.627 1.00 86.75 108 TYR A O 1
ATOM 887 N N . TYR A 1 109 ? 11.983 8.371 3.862 1.00 86.56 109 TYR A N 1
ATOM 888 C CA . TYR A 1 109 ? 12.094 9.799 4.143 1.00 86.56 109 TYR A CA 1
ATOM 889 C C . TYR A 1 109 ? 13.329 10.404 3.486 1.00 86.56 109 TYR A C 1
ATOM 891 O O . TYR A 1 109 ? 13.212 11.431 2.838 1.00 86.56 109 TYR A O 1
ATOM 899 N N . LYS A 1 110 ? 14.500 9.765 3.601 1.00 84.00 110 LYS A N 1
ATOM 900 C CA . LYS A 1 110 ? 15.742 10.266 2.999 1.00 84.00 110 LYS A CA 1
ATOM 901 C C . LYS A 1 110 ? 15.618 10.439 1.482 1.00 84.00 110 LYS A C 1
ATOM 903 O O . LYS A 1 110 ? 16.148 11.411 0.959 1.00 84.00 110 LYS A O 1
ATOM 908 N N . ALA A 1 111 ? 14.929 9.521 0.807 1.00 79.94 111 ALA A N 1
ATOM 909 C CA . ALA A 1 111 ? 14.731 9.583 -0.639 1.00 79.94 111 ALA A CA 1
ATOM 910 C C . ALA A 1 111 ? 13.739 10.677 -1.077 1.00 79.94 111 ALA A C 1
ATOM 912 O O . ALA A 1 111 ? 13.860 11.176 -2.184 1.00 79.94 111 ALA A O 1
ATOM 913 N N . HIS A 1 112 ? 12.813 11.085 -0.202 1.00 78.62 112 HIS A N 1
ATOM 914 C CA . HIS A 1 112 ? 11.743 12.050 -0.511 1.00 78.62 112 HIS A CA 1
ATOM 915 C C . HIS A 1 112 ? 11.814 13.326 0.348 1.00 78.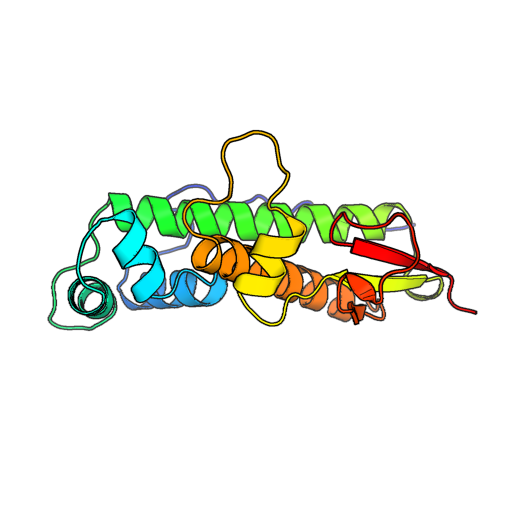62 112 HIS A C 1
ATOM 917 O O . HIS A 1 112 ? 10.852 14.083 0.457 1.00 78.62 112 HIS A O 1
ATOM 923 N N . ALA A 1 113 ? 12.939 13.565 1.030 1.00 69.94 113 ALA A N 1
ATOM 924 C CA . ALA A 1 113 ? 13.102 14.702 1.940 1.00 69.94 113 ALA A CA 1
ATOM 925 C C . ALA A 1 113 ? 13.216 16.046 1.199 1.00 69.94 113 ALA A C 1
ATOM 927 O O . ALA A 1 113 ? 13.092 17.090 1.835 1.00 69.94 113 ALA A O 1
ATOM 928 N N . GLY A 1 114 ? 13.489 16.008 -0.110 1.00 61.47 114 GLY A N 1
ATOM 929 C CA . GLY A 1 114 ? 13.658 17.175 -0.974 1.00 61.47 114 GLY A CA 1
ATOM 930 C C . GLY A 1 114 ? 12.429 17.551 -1.802 1.00 61.47 114 GLY A C 1
ATOM 931 O O . GLY A 1 114 ? 12.510 18.534 -2.527 1.00 61.47 114 GLY A O 1
ATOM 932 N N . ASP A 1 115 ? 11.319 16.810 -1.708 1.00 66.31 115 ASP A N 1
ATOM 933 C CA . ASP A 1 115 ? 10.093 17.165 -2.428 1.00 66.31 115 ASP A CA 1
ATOM 934 C C . ASP A 1 115 ? 9.521 18.469 -1.832 1.00 66.31 115 ASP A C 1
ATOM 936 O O . ASP A 1 115 ? 9.254 18.541 -0.628 1.00 66.31 115 ASP A O 1
ATOM 940 N N . ASP A 1 116 ? 9.369 19.497 -2.678 1.00 50.00 116 ASP A N 1
ATOM 941 C CA . ASP A 1 116 ? 9.208 20.940 -2.380 1.00 50.00 116 ASP A CA 1
ATOM 942 C C . ASP A 1 116 ? 8.040 21.359 -1.443 1.00 50.00 116 ASP A C 1
ATOM 944 O O . ASP A 1 116 ? 7.875 22.541 -1.142 1.00 50.00 116 ASP A O 1
ATOM 948 N N . ASP A 1 117 ? 7.256 20.420 -0.907 1.00 47.56 117 ASP A N 1
ATOM 949 C CA . ASP A 1 117 ? 6.023 20.657 -0.134 1.00 47.56 117 ASP A CA 1
ATOM 950 C C . ASP A 1 117 ? 6.163 20.382 1.382 1.00 47.56 117 ASP A C 1
ATOM 952 O O . ASP A 1 117 ? 5.262 19.871 2.052 1.00 47.56 117 ASP A O 1
ATOM 956 N N . GLY A 1 118 ? 7.303 20.746 1.978 1.00 45.91 118 GLY A N 1
ATOM 957 C CA . GLY A 1 118 ? 7.459 20.748 3.443 1.00 45.91 118 GLY A CA 1
ATOM 958 C C . GLY A 1 118 ? 7.673 19.370 4.082 1.00 45.91 118 GLY A C 1
ATOM 959 O O . GLY A 1 118 ? 7.500 19.218 5.296 1.00 45.91 118 GLY A O 1
ATOM 960 N N . GLY A 1 119 ? 8.099 18.388 3.285 1.00 54.28 119 GLY A N 1
ATOM 961 C CA . GLY A 1 119 ? 8.461 17.050 3.735 1.00 54.28 119 GLY A CA 1
ATOM 962 C C . GLY A 1 119 ? 7.266 16.167 4.103 1.00 54.28 119 GLY A C 1
ATOM 963 O O . GLY A 1 119 ? 6.163 16.604 4.435 1.00 54.28 119 GLY A O 1
ATOM 964 N N . VAL A 1 120 ? 7.487 14.856 4.073 1.00 63.53 120 VAL A N 1
ATOM 965 C CA . VAL A 1 120 ? 6.457 13.890 4.456 1.00 63.53 120 VAL A CA 1
ATOM 966 C C . VAL A 1 120 ? 6.206 13.960 5.967 1.00 63.53 120 VAL A C 1
ATOM 968 O O . VAL A 1 120 ? 7.020 13.484 6.750 1.00 63.53 120 VAL A O 1
ATOM 971 N N . LYS A 1 121 ? 5.054 14.501 6.394 1.00 74.00 121 LYS A N 1
ATOM 972 C CA . LYS A 1 121 ? 4.678 14.658 7.822 1.00 74.00 121 LYS A CA 1
ATOM 973 C C . LYS A 1 121 ? 4.663 13.342 8.618 1.00 74.00 121 LYS A C 1
ATOM 975 O O . LYS A 1 121 ? 4.907 13.338 9.823 1.00 74.00 121 LYS A O 1
ATOM 980 N N . HIS A 1 122 ? 4.357 12.233 7.948 1.00 85.25 122 HIS A N 1
ATOM 981 C CA . HIS A 1 122 ? 4.308 10.889 8.524 1.00 85.25 122 HIS A CA 1
ATOM 982 C C . HIS A 1 122 ? 5.028 9.894 7.601 1.00 85.25 122 HIS A C 1
ATOM 984 O O . HIS A 1 122 ? 4.365 9.130 6.887 1.00 85.25 122 HIS A O 1
ATOM 990 N N . PRO A 1 123 ? 6.374 9.906 7.557 1.00 86.94 123 PRO A N 1
ATOM 991 C CA . PRO A 1 123 ? 7.138 9.089 6.616 1.00 86.94 123 PRO A CA 1
ATOM 992 C C . PRO A 1 123 ? 6.882 7.597 6.804 1.00 86.94 123 PRO A C 1
ATOM 994 O O . PRO A 1 123 ? 6.833 6.851 5.836 1.00 86.94 123 PRO A O 1
ATOM 997 N N . GLU A 1 124 ? 6.621 7.158 8.032 1.00 89.50 124 GLU A N 1
ATOM 998 C CA . GLU A 1 124 ? 6.256 5.778 8.337 1.00 89.50 124 GLU A CA 1
ATOM 999 C C . GLU A 1 124 ? 4.918 5.340 7.754 1.00 89.50 124 GLU A C 1
ATOM 1001 O O . GLU A 1 124 ? 4.745 4.164 7.444 1.00 89.50 124 GLU A O 1
ATOM 1006 N N . VAL A 1 125 ? 3.980 6.273 7.601 1.00 90.69 125 VAL A N 1
ATOM 1007 C CA . VAL A 1 125 ? 2.672 5.994 7.014 1.00 90.69 125 VAL A CA 1
ATOM 1008 C C . VAL A 1 125 ? 2.803 5.919 5.500 1.00 90.69 125 VAL A C 1
ATOM 1010 O O . VAL A 1 125 ? 2.308 4.974 4.890 1.00 90.69 125 VAL A O 1
ATOM 1013 N N . MET A 1 126 ? 3.507 6.881 4.898 1.00 89.50 126 MET A N 1
ATOM 1014 C CA . MET A 1 126 ? 3.728 6.899 3.451 1.00 89.50 126 MET A CA 1
ATOM 1015 C C . MET A 1 126 ? 4.555 5.707 2.987 1.00 89.50 126 MET A C 1
ATOM 1017 O O . MET A 1 126 ? 4.161 5.035 2.039 1.00 89.50 126 MET A O 1
ATOM 1021 N N . TRP A 1 127 ? 5.624 5.379 3.713 1.00 91.44 127 TRP A N 1
ATOM 1022 C CA . TRP A 1 127 ? 6.409 4.173 3.482 1.00 91.44 127 TRP A CA 1
ATOM 1023 C C . TRP A 1 127 ? 5.533 2.916 3.467 1.00 91.44 127 TRP A C 1
ATOM 1025 O O . TRP A 1 127 ? 5.609 2.137 2.522 1.00 91.44 127 TRP A O 1
ATOM 1035 N N . ALA A 1 128 ? 4.662 2.734 4.467 1.00 92.69 128 ALA A N 1
ATOM 1036 C CA . ALA A 1 128 ? 3.806 1.552 4.552 1.00 92.69 128 ALA A CA 1
ATOM 1037 C C . ALA A 1 128 ? 2.785 1.470 3.401 1.00 92.69 128 ALA A C 1
ATOM 1039 O O . ALA A 1 128 ? 2.547 0.388 2.868 1.00 92.69 128 ALA A O 1
ATOM 1040 N N . LEU A 1 129 ? 2.203 2.607 3.000 1.00 92.62 129 LEU A N 1
ATOM 1041 C CA . LEU A 1 129 ? 1.287 2.690 1.856 1.00 92.62 129 LEU A CA 1
ATOM 1042 C C . LEU A 1 129 ? 1.993 2.346 0.535 1.00 92.62 129 LEU A C 1
ATOM 1044 O O . LEU A 1 129 ? 1.432 1.637 -0.301 1.00 92.62 129 LEU A O 1
ATOM 1048 N N . VAL A 1 130 ? 3.208 2.864 0.333 1.00 91.31 130 VAL A N 1
ATOM 1049 C CA . VAL A 1 130 ? 4.004 2.625 -0.880 1.00 91.31 130 VAL A CA 1
ATOM 1050 C C . VAL A 1 130 ? 4.507 1.184 -0.927 1.00 91.31 130 VAL A C 1
ATOM 1052 O O . VAL A 1 130 ? 4.335 0.534 -1.953 1.00 91.31 130 VAL A O 1
ATOM 1055 N N . ASP A 1 131 ? 5.028 0.643 0.178 1.00 92.69 131 ASP A N 1
ATOM 1056 C CA . ASP A 1 131 ? 5.447 -0.765 0.273 1.00 92.69 131 ASP A CA 1
ATOM 1057 C C . ASP A 1 131 ? 4.281 -1.713 -0.053 1.00 92.69 131 ASP A C 1
ATOM 1059 O O . ASP A 1 131 ? 4.444 -2.636 -0.850 1.00 92.69 131 ASP A O 1
ATOM 1063 N N . ALA A 1 132 ? 3.077 -1.439 0.466 1.00 94.88 132 ALA A N 1
ATOM 1064 C CA . ALA A 1 132 ? 1.886 -2.214 0.129 1.00 94.88 132 ALA A CA 1
ATOM 1065 C C . ALA A 1 132 ? 1.589 -2.196 -1.382 1.00 94.88 132 ALA A C 1
ATOM 1067 O O . ALA A 1 132 ? 1.402 -3.253 -1.987 1.00 94.88 132 ALA A O 1
ATOM 1068 N N . ARG A 1 133 ? 1.592 -1.013 -2.008 1.00 94.44 133 ARG A N 1
ATOM 1069 C CA . ARG A 1 133 ? 1.344 -0.851 -3.453 1.00 94.44 133 ARG A CA 1
ATOM 1070 C C . ARG A 1 133 ? 2.384 -1.574 -4.302 1.00 94.44 133 ARG A C 1
ATOM 1072 O O . ARG A 1 133 ? 2.005 -2.288 -5.224 1.00 94.44 133 ARG A O 1
ATOM 1079 N N . MET A 1 134 ? 3.667 -1.444 -3.965 1.00 93.50 134 MET A N 1
ATOM 1080 C CA . MET A 1 134 ? 4.751 -2.100 -4.703 1.00 93.50 134 MET A CA 1
ATOM 1081 C C . MET A 1 134 ? 4.659 -3.623 -4.606 1.00 93.50 134 MET A C 1
ATOM 1083 O O . MET A 1 134 ? 4.845 -4.310 -5.604 1.00 93.50 134 MET A O 1
ATOM 1087 N N . ARG A 1 135 ? 4.280 -4.170 -3.443 1.00 95.12 135 ARG A N 1
ATOM 1088 C CA . ARG A 1 135 ? 3.988 -5.609 -3.302 1.00 95.12 135 ARG A CA 1
ATOM 1089 C C . ARG A 1 135 ? 2.783 -6.046 -4.130 1.00 95.12 135 ARG A C 1
ATOM 1091 O O . ARG A 1 135 ? 2.815 -7.129 -4.709 1.00 95.12 135 ARG A O 1
ATOM 1098 N N . GLY A 1 136 ? 1.738 -5.221 -4.184 1.00 96.00 136 GLY A N 1
ATOM 1099 C CA . GLY A 1 136 ? 0.569 -5.464 -5.029 1.00 96.00 136 GLY A CA 1
ATOM 1100 C C . GLY A 1 136 ? 0.938 -5.547 -6.508 1.00 96.00 136 GLY A C 1
ATOM 1101 O O . GLY A 1 136 ? 0.673 -6.558 -7.147 1.00 96.00 136 GLY A O 1
ATOM 1102 N N . ALA A 1 137 ? 1.638 -4.530 -7.016 1.00 95.12 137 ALA A N 1
ATOM 1103 C CA . ALA A 1 137 ? 2.102 -4.484 -8.400 1.00 95.12 137 ALA A CA 1
ATOM 1104 C C . ALA A 1 137 ? 3.046 -5.646 -8.727 1.00 95.12 137 ALA A C 1
ATOM 1106 O O . ALA A 1 137 ? 2.885 -6.290 -9.758 1.00 95.12 137 ALA A O 1
ATOM 1107 N N . ALA A 1 138 ? 3.981 -5.967 -7.826 1.00 96.44 138 ALA A N 1
ATOM 1108 C CA . ALA A 1 138 ? 4.859 -7.122 -7.986 1.00 96.44 138 ALA A CA 1
ATOM 1109 C C . ALA A 1 138 ? 4.075 -8.426 -8.134 1.00 96.44 138 ALA A C 1
ATOM 1111 O O . ALA A 1 138 ? 4.425 -9.254 -8.965 1.00 96.44 138 ALA A O 1
ATOM 1112 N N . THR A 1 139 ? 3.026 -8.604 -7.327 1.00 97.25 139 THR A N 1
ATOM 1113 C CA . THR A 1 139 ? 2.214 -9.823 -7.338 1.00 97.25 139 THR A CA 1
ATOM 1114 C C . THR A 1 139 ? 1.502 -9.995 -8.676 1.00 97.25 139 THR A C 1
ATOM 1116 O O . THR A 1 139 ? 1.623 -11.061 -9.269 1.00 97.25 139 THR A O 1
ATOM 1119 N N . GLU A 1 140 ? 0.817 -8.960 -9.173 1.00 95.81 140 GLU A N 1
ATOM 1120 C CA . GLU A 1 140 ? 0.139 -9.026 -10.479 1.00 95.81 140 GLU A CA 1
ATOM 1121 C C . GLU A 1 140 ? 1.154 -9.261 -11.611 1.00 95.81 140 GLU A C 1
ATOM 1123 O O . GLU A 1 140 ? 1.035 -10.239 -12.337 1.00 95.81 140 GLU A O 1
ATOM 1128 N N . LEU A 1 141 ? 2.249 -8.491 -11.668 1.00 95.25 141 LEU A N 1
ATOM 1129 C CA . LEU A 1 141 ? 3.295 -8.673 -12.685 1.00 95.25 141 LEU A CA 1
ATOM 1130 C C . LEU A 1 141 ? 3.896 -10.089 -12.681 1.00 95.25 141 LEU A C 1
ATOM 1132 O O . LEU A 1 141 ? 4.170 -10.652 -13.740 1.00 95.25 141 LEU A O 1
ATOM 1136 N N . MET A 1 142 ? 4.119 -10.678 -11.502 1.00 96.12 142 MET A N 1
ATOM 1137 C CA . MET A 1 142 ? 4.601 -12.058 -11.394 1.00 96.12 142 MET A CA 1
ATOM 1138 C C . MET A 1 142 ? 3.570 -13.070 -11.913 1.00 96.12 142 MET A C 1
ATOM 1140 O O . MET A 1 142 ? 3.964 -14.058 -12.535 1.00 96.12 142 MET A O 1
ATOM 1144 N N . LEU A 1 143 ? 2.273 -12.841 -11.674 1.00 95.75 143 LEU A N 1
ATOM 1145 C CA . LEU A 1 143 ? 1.193 -13.672 -12.220 1.00 95.75 143 LEU A CA 1
ATOM 1146 C C . LEU A 1 143 ? 1.110 -13.560 -13.749 1.00 95.75 143 LEU A C 1
ATOM 1148 O O . LEU A 1 143 ? 0.887 -14.573 -14.411 1.00 95.75 143 LEU A O 1
ATOM 1152 N N . ASP A 1 144 ? 1.400 -12.380 -14.298 1.00 94.56 144 ASP A N 1
ATOM 1153 C CA . ASP A 1 144 ? 1.462 -12.120 -15.743 1.00 94.56 144 ASP A CA 1
ATOM 1154 C C . ASP A 1 144 ? 2.779 -12.610 -16.389 1.00 94.56 144 ASP A C 1
ATOM 1156 O O . ASP A 1 144 ? 3.007 -12.471 -17.593 1.00 94.56 144 ASP A O 1
ATOM 1160 N N . GLY A 1 145 ? 3.660 -13.237 -15.600 1.00 95.31 145 GLY A N 1
ATOM 1161 C CA . GLY A 1 145 ? 4.877 -13.905 -16.063 1.00 95.31 145 GLY A CA 1
ATOM 1162 C C . GLY A 1 145 ? 6.126 -13.022 -16.117 1.00 95.31 145 GLY A C 1
ATOM 1163 O O . GLY A 1 145 ? 7.180 -13.487 -16.570 1.00 95.31 145 GLY A O 1
ATOM 1164 N N . TYR A 1 146 ? 6.054 -11.769 -15.659 1.00 95.44 146 TYR A N 1
ATOM 1165 C CA . TYR A 1 146 ? 7.234 -10.914 -15.541 1.00 95.44 146 TYR A CA 1
ATOM 1166 C C . TYR A 1 146 ? 8.144 -11.417 -14.420 1.00 95.44 146 TYR A C 1
ATOM 1168 O O . TYR A 1 146 ? 7.705 -11.813 -13.340 1.00 95.44 146 TYR A O 1
ATOM 1176 N N . GLN A 1 147 ? 9.454 -11.330 -14.641 1.00 96.00 147 GLN A N 1
ATOM 1177 C CA . GLN A 1 147 ? 10.410 -11.463 -13.549 1.00 96.00 147 GLN A CA 1
ATOM 1178 C C . GLN A 1 147 ? 10.535 -10.127 -12.833 1.00 96.00 147 GLN A C 1
ATOM 1180 O O . GLN A 1 147 ? 10.992 -9.148 -13.422 1.00 96.00 147 GLN A O 1
ATOM 1185 N N . VAL A 1 148 ? 10.159 -10.119 -11.560 1.00 95.69 148 VAL A N 1
ATOM 1186 C CA . VAL A 1 148 ? 10.183 -8.931 -10.709 1.00 95.69 148 VAL A CA 1
ATOM 1187 C C . VAL A 1 148 ? 11.250 -9.085 -9.629 1.00 95.69 148 VAL A C 1
ATOM 1189 O O . VAL A 1 148 ? 11.359 -10.141 -9.006 1.00 95.69 148 VAL A O 1
ATOM 1192 N N . GLU A 1 149 ? 12.022 -8.031 -9.385 1.00 94.50 149 GLU A N 1
ATOM 1193 C CA . GLU A 1 149 ? 12.981 -7.949 -8.285 1.00 94.50 149 GLU A CA 1
ATOM 1194 C C . GLU A 1 149 ? 12.774 -6.670 -7.481 1.00 94.50 149 GLU A C 1
ATOM 1196 O O . GLU A 1 149 ? 12.568 -5.600 -8.045 1.00 94.50 149 GLU A O 1
ATOM 1201 N N . PHE A 1 150 ? 12.848 -6.786 -6.157 1.00 92.38 150 PHE A N 1
ATOM 1202 C CA . PHE A 1 150 ? 12.867 -5.629 -5.274 1.00 92.38 150 PHE A CA 1
ATOM 1203 C C . PHE A 1 150 ? 14.302 -5.171 -5.063 1.00 92.38 150 PHE A C 1
ATOM 1205 O O . PHE A 1 150 ? 15.134 -5.950 -4.597 1.00 92.38 150 PHE A O 1
ATOM 1212 N N . VAL A 1 151 ? 14.570 -3.906 -5.361 1.00 90.69 151 VAL A N 1
ATOM 1213 C CA . VAL A 1 151 ? 15.907 -3.317 -5.268 1.00 90.69 151 VAL A CA 1
ATOM 1214 C C . VAL A 1 151 ? 15.886 -2.092 -4.370 1.00 90.69 151 VAL A C 1
ATOM 1216 O O . VAL A 1 151 ? 14.922 -1.327 -4.350 1.00 90.69 151 VAL A O 1
ATOM 1219 N N . HIS A 1 152 ? 16.942 -1.914 -3.583 1.00 84.69 152 HIS A N 1
ATOM 1220 C CA . HIS A 1 152 ? 17.092 -0.699 -2.795 1.00 84.69 152 HIS A CA 1
ATOM 1221 C C . HIS A 1 152 ? 17.365 0.483 -3.750 1.00 84.69 152 HIS A C 1
ATOM 1223 O O . HIS A 1 152 ? 18.068 0.288 -4.740 1.00 84.69 152 HIS A O 1
ATOM 1229 N N . PRO A 1 153 ? 16.863 1.705 -3.479 1.00 78.00 153 PRO A N 1
ATOM 1230 C CA . PRO A 1 153 ? 17.039 2.848 -4.381 1.00 78.00 153 PRO A CA 1
ATOM 1231 C C . PRO A 1 153 ? 18.500 3.115 -4.759 1.00 78.00 153 PRO A C 1
ATOM 1233 O O . PRO A 1 153 ? 18.800 3.406 -5.904 1.00 78.00 153 PRO A O 1
ATOM 1236 N N . GLY A 1 154 ? 19.426 2.957 -3.809 1.00 76.81 154 GLY A N 1
ATOM 1237 C CA . GLY A 1 154 ? 20.862 3.132 -4.067 1.00 76.81 154 GLY A CA 1
ATOM 1238 C C . GLY A 1 154 ? 21.501 2.065 -4.967 1.00 76.81 154 GLY A C 1
ATOM 1239 O O . GLY A 1 154 ? 22.638 2.253 -5.379 1.00 76.81 154 GLY A O 1
ATOM 1240 N N . ASP A 1 155 ? 20.788 0.972 -5.248 1.00 80.19 155 ASP A N 1
ATOM 1241 C CA . ASP A 1 155 ? 21.210 -0.103 -6.153 1.00 80.19 155 ASP A CA 1
ATOM 1242 C C . ASP A 1 155 ? 20.469 -0.030 -7.505 1.00 80.19 155 ASP A C 1
ATOM 1244 O O . ASP A 1 155 ? 20.692 -0.871 -8.381 1.00 80.19 155 ASP A O 1
ATOM 1248 N N . MET A 1 156 ? 19.572 0.952 -7.690 1.00 76.38 156 MET A N 1
ATOM 1249 C CA . MET A 1 156 ? 18.960 1.215 -8.991 1.00 76.38 156 MET A CA 1
ATOM 1250 C C . MET A 1 156 ? 20.007 1.809 -9.944 1.00 76.38 156 MET A C 1
ATOM 1252 O O . MET A 1 156 ? 20.753 2.703 -9.548 1.00 76.38 156 MET A O 1
ATOM 1256 N N . PRO A 1 157 ? 20.062 1.347 -11.205 1.00 72.81 157 PRO A N 1
ATOM 1257 C CA . PRO A 1 157 ? 20.809 2.015 -12.264 1.00 72.81 157 PRO A CA 1
ATOM 1258 C C . PRO A 1 157 ? 20.500 3.518 -12.326 1.00 72.81 157 PRO A C 1
ATOM 1260 O O . PRO A 1 157 ? 19.339 3.915 -12.211 1.00 72.81 157 PRO A O 1
ATOM 1263 N N . ASP A 1 158 ? 21.544 4.330 -12.515 1.00 62.41 158 ASP A N 1
ATOM 1264 C CA . ASP A 1 158 ? 21.489 5.796 -12.442 1.00 62.41 158 ASP A CA 1
ATOM 1265 C C . ASP A 1 158 ? 20.324 6.401 -13.253 1.00 62.41 158 ASP A C 1
ATOM 1267 O O . ASP A 1 158 ? 20.136 6.083 -14.429 1.00 62.41 158 ASP A O 1
ATOM 1271 N N . GLY A 1 159 ? 19.579 7.328 -12.634 1.00 56.22 159 GLY A N 1
ATOM 1272 C CA . GLY A 1 159 ? 18.509 8.102 -13.282 1.00 56.22 159 GLY A CA 1
ATOM 1273 C C . GLY A 1 159 ? 17.086 7.552 -13.121 1.00 56.22 159 GLY A C 1
ATOM 1274 O O . GLY A 1 159 ? 16.184 8.024 -13.813 1.00 56.22 159 GLY A O 1
ATOM 1275 N N . HIS A 1 160 ? 16.868 6.583 -12.226 1.00 57.50 160 HIS A N 1
ATOM 1276 C CA . HIS A 1 160 ? 15.569 5.934 -12.021 1.00 57.50 160 HIS A CA 1
ATOM 1277 C C . HIS A 1 160 ? 15.122 5.944 -10.551 1.00 57.50 160 HIS A C 1
ATOM 1279 O O . HIS A 1 160 ? 15.128 4.915 -9.876 1.00 57.50 160 HIS A O 1
ATOM 1285 N N . ASP A 1 161 ? 14.678 7.110 -10.078 1.00 53.94 161 ASP A N 1
ATOM 1286 C CA . ASP A 1 161 ? 14.117 7.286 -8.728 1.00 53.94 161 ASP A CA 1
ATOM 1287 C C . ASP A 1 161 ? 12.590 7.046 -8.666 1.00 53.94 161 ASP A C 1
ATOM 1289 O O . ASP A 1 161 ? 12.021 6.928 -7.581 1.00 53.94 161 ASP A O 1
ATOM 1293 N N . ASP A 1 162 ? 11.924 6.870 -9.816 1.00 56.72 162 ASP A N 1
ATOM 1294 C CA . ASP A 1 162 ? 10.453 6.821 -9.966 1.00 56.72 162 ASP A CA 1
ATOM 1295 C C . ASP A 1 162 ? 9.780 5.527 -9.452 1.00 56.72 162 ASP A C 1
ATOM 1297 O O . ASP A 1 162 ? 8.625 5.225 -9.762 1.00 56.72 162 ASP A O 1
ATOM 1301 N N . GLY A 1 163 ? 10.486 4.718 -8.664 1.00 70.44 163 GLY A N 1
ATOM 1302 C CA . GLY A 1 163 ? 9.918 3.541 -8.003 1.00 70.44 163 GLY A CA 1
ATOM 1303 C C . GLY A 1 163 ? 9.821 2.271 -8.860 1.00 70.44 163 GLY A C 1
ATOM 1304 O O . GLY A 1 163 ? 9.615 1.189 -8.307 1.00 70.44 163 GLY A O 1
ATOM 1305 N N . VAL A 1 164 ? 9.977 2.373 -10.184 1.00 79.44 164 VAL A N 1
ATOM 1306 C CA . VAL A 1 164 ? 9.890 1.253 -11.138 1.00 79.44 164 VAL A CA 1
ATOM 1307 C C . VAL A 1 164 ? 10.909 1.438 -12.260 1.00 79.44 164 VAL A C 1
ATOM 1309 O O . VAL A 1 164 ? 10.929 2.473 -12.921 1.00 79.44 164 VAL A O 1
ATOM 1312 N N . LEU A 1 165 ? 11.702 0.406 -12.538 1.00 81.81 165 LEU A N 1
ATOM 1313 C CA . LEU A 1 165 ? 12.621 0.351 -13.671 1.00 81.81 165 LEU A CA 1
ATOM 1314 C C . LEU A 1 165 ? 12.422 -0.949 -14.445 1.00 81.81 165 LEU A C 1
ATOM 1316 O O . LEU A 1 165 ? 12.332 -2.027 -13.868 1.00 81.81 165 LEU A O 1
ATOM 1320 N N . VAL A 1 166 ? 12.382 -0.860 -15.769 1.00 79.38 166 VAL A N 1
ATOM 1321 C CA . VAL A 1 166 ? 12.289 -2.024 -16.652 1.00 79.38 166 VAL A CA 1
ATOM 1322 C C . VAL A 1 166 ? 13.606 -2.178 -17.402 1.00 79.38 166 VAL A C 1
ATOM 1324 O O . VAL A 1 166 ? 14.014 -1.269 -18.121 1.00 79.38 166 VAL A O 1
ATOM 1327 N N . VAL A 1 167 ? 14.267 -3.326 -17.247 1.00 84.69 167 VAL A N 1
ATOM 1328 C CA . VAL A 1 167 ? 15.550 -3.626 -17.901 1.00 84.69 167 VAL A CA 1
ATOM 1329 C C . VAL A 1 167 ? 15.392 -4.761 -18.918 1.00 84.69 167 VAL A C 1
ATOM 1331 O O . VAL A 1 167 ? 14.659 -5.713 -18.636 1.00 84.69 167 VAL A O 1
ATOM 1334 N N . PRO A 1 168 ? 16.055 -4.711 -20.089 1.00 82.81 168 PRO A N 1
ATOM 1335 C CA . PRO A 1 168 ? 16.058 -5.829 -21.028 1.00 82.81 168 PRO A CA 1
ATOM 133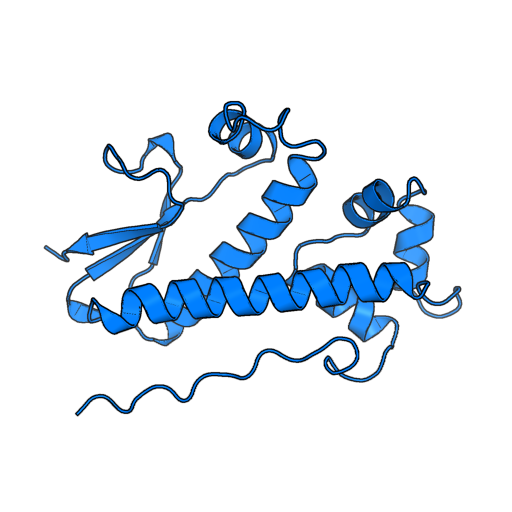6 C C . PRO A 1 168 ? 16.606 -7.103 -20.383 1.00 82.81 168 PRO A C 1
ATOM 1338 O O . PRO A 1 168 ? 17.541 -7.056 -19.580 1.00 82.81 168 PRO A O 1
ATOM 1341 N N . ARG A 1 169 ? 16.050 -8.252 -20.763 1.00 76.44 169 ARG A N 1
ATOM 1342 C CA . ARG A 1 169 ? 16.690 -9.543 -20.510 1.00 76.44 169 ARG A CA 1
ATOM 1343 C C . ARG A 1 169 ? 17.874 -9.694 -21.466 1.00 76.44 169 ARG A C 1
ATOM 1345 O O . ARG A 1 169 ? 17.720 -9.483 -22.668 1.00 76.44 169 ARG A O 1
ATOM 1352 N N . GLY A 1 170 ? 19.050 -9.967 -20.898 1.00 60.12 170 GLY A N 1
ATOM 1353 C CA . GLY A 1 170 ? 20.258 -10.321 -21.652 1.00 60.12 170 GLY A CA 1
ATOM 1354 C C . GLY A 1 170 ? 20.195 -11.724 -22.233 1.00 60.12 170 GLY A C 1
ATOM 1355 O O . GLY A 1 170 ? 19.351 -12.521 -21.759 1.00 60.12 170 GLY A O 1
#

pLDDT: mean 85.6, std 13.43, range [36.34, 97.25]

Foldseek 3Di:
DDDDDDDDPQDDQPRQDDQDLCSLVVLCVLQLVQLVNLCVVVVHDSVLSVQCNDPPGDHDDPVSSVVSSVSSSVLSVLLRCLLCVDVVPDAQQWKAKEFEADPALVLQQVLCVPPPPNGDPCSRSVNSNSNSSSVSNCVVCVVSNHHYDYDHCVPDDPPDSPRMDIGTDD

Solvent-accessible surface area (backbone atoms only — not comparable to full-atom values): 9726 Å² total; per-residue (Å²): 132,82,79,75,77,76,80,77,81,76,66,58,88,80,60,87,54,74,96,41,39,64,48,51,48,48,46,22,59,61,31,39,51,41,42,66,48,50,13,61,78,70,76,52,53,38,69,65,41,52,33,24,51,37,89,97,50,63,74,66,53,69,68,58,49,52,51,42,46,50,42,43,42,52,35,52,52,50,21,51,50,54,42,52,61,45,61,78,74,49,56,43,88,52,34,35,40,39,34,52,43,66,95,45,33,66,57,40,34,68,77,44,58,77,52,93,76,81,38,68,93,52,30,58,50,53,36,31,37,49,53,31,29,50,54,49,26,46,51,55,37,45,74,71,55,30,49,69,44,79,36,44,68,92,73,46,68,89,92,58,84,83,47,62,46,79,42,75,56,129

Organism: NCBI:txid1769423

Secondary structure (DSSP, 8-state):
-PPP----PPPPTT-SS---HHHHHHHHHHHS--HHHHHHHHTS-HHHHHTTTSTTSPPPPHHHHHHHHHHHHHHHHHHHHHHHHHHTT--TTTEEEEEE--SSHHHHHHHHTTSTTT--S-HHHHHHHHHHHHHHHHHHHHHTT-EEEEE-GGGSPTT--SSEEEEE--

Radius of gyration: 17.9 Å; Cα contacts (8 Å, |Δi|>4): 207; chains: 1; bounding box: 42×35×52 Å

Mean predicted aligned error: 6.52 Å